Protein AF-A0A2G8K6D5-F1 (afdb_monomer)

Organism: Stichopus japonicus (NCBI:txid307972)

Foldseek 3Di:
DDDDPPPPVPPPCQPFDQDPVVRGTDGQADPVPGHAAEDFFDDDDDDPQNRDGPQWDWDQDPNDTDIDGVDDDDPRYDYDDDDDDDDDPVPDPDDDDDDDDDDD

Radius of gyration: 18.48 Å; Cα contacts (8 Å, |Δi|>4): 85; chains: 1; bounding box: 36×59×40 Å

Solvent-accessible surface area (backbone atoms only — not comparable to full-atom values): 7412 Å² total; per-residue (Å²): 134,83,82,80,80,80,81,76,82,86,81,81,76,66,62,65,38,76,34,85,90,74,72,44,70,34,45,89,44,42,94,89,75,44,65,67,50,73,50,70,62,43,95,62,95,81,54,82,76,67,26,51,37,91,58,48,43,81,44,80,56,97,92,37,85,43,82,43,66,80,54,90,79,62,86,63,61,43,77,64,81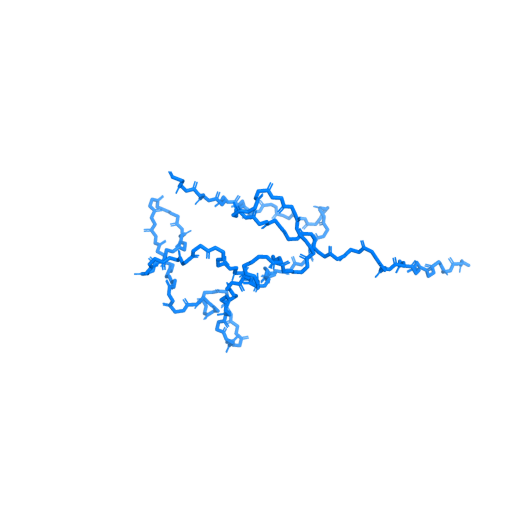,87,86,72,86,88,71,59,77,96,69,60,82,87,78,82,86,84,77,87,82,82,83,131

Sequence (104 aa):
MVTKTVTMDFEDDVEDLWCEDCQHNHGLDCPKLGPAIRVEDRKVQTKAVATLPDNLSIRMIGGSRQVIASQPIARRTQFGPLEAKIVHEESVNVAVKYKVAYRL

Secondary structure (DSSP, 8-state):
-----------S----EEETTTTEEESSSBTTTBS-EEEPPP--SS-TTTSS-TTEEEEEETTEEEEEESSPPPTTEEE---------GGG--S----------

Nearest PDB structures (foldseek):
  4c1q-assembly2_B  TM=8.712E-01  e=7.474E-04  Mus musculus
  4c1q-assembly1_A  TM=8.641E-01  e=8.533E-04  Mus musculus
  6nm4-assembly2_B  TM=8.404E-01  e=1.270E-03  Homo sapiens
  4ijd-assembly2_B  TM=8.858E-01  e=3.914E-03  Homo sapiens
  4ijd-assembly1_A  TM=8.507E-01  e=3.428E-03  Homo sapiens

Structure (mmCIF, N/CA/C/O backbone):
data_AF-A0A2G8K6D5-F1
#
_entry.id   AF-A0A2G8K6D5-F1
#
loop_
_atom_site.group_PDB
_atom_site.id
_atom_site.type_symbol
_atom_site.label_atom_id
_atom_site.label_alt_id
_atom_site.label_comp_id
_atom_site.label_asym_id
_atom_site.label_entity_id
_atom_site.label_seq_id
_atom_site.pdbx_PDB_ins_code
_atom_site.Cartn_x
_atom_site.Cartn_y
_atom_site.Cartn_z
_atom_site.occupancy
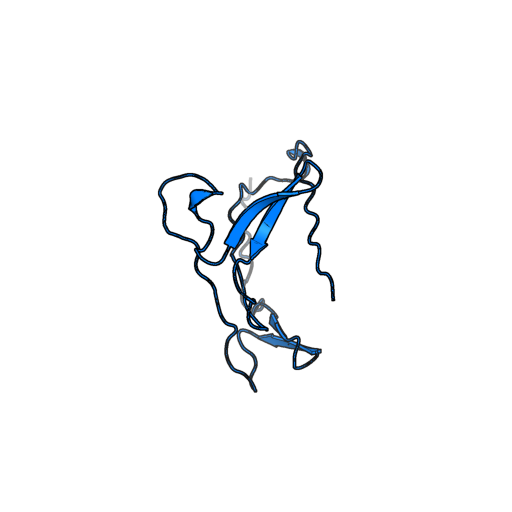_atom_site.B_iso_or_equiv
_atom_site.auth_seq_id
_atom_site.auth_comp_id
_atom_site.auth_asym_id
_atom_site.auth_atom_id
_atom_site.pdbx_PDB_model_num
ATOM 1 N N . MET A 1 1 ? 1.666 46.097 -3.071 1.00 41.28 1 MET A N 1
ATOM 2 C CA . MET A 1 1 ? 2.068 44.781 -2.532 1.00 41.28 1 MET A CA 1
ATOM 3 C C . MET A 1 1 ? 2.121 43.831 -3.709 1.00 41.28 1 MET A C 1
ATOM 5 O O . MET A 1 1 ? 1.102 43.636 -4.354 1.00 41.28 1 MET A O 1
ATOM 9 N N . VAL A 1 2 ? 3.318 43.388 -4.087 1.00 37.88 2 VAL A N 1
ATOM 10 C CA . VAL A 1 2 ? 3.533 42.563 -5.283 1.00 37.88 2 VAL A CA 1
ATOM 11 C C . VAL A 1 2 ? 3.205 41.122 -4.915 1.00 37.88 2 VAL A C 1
ATOM 13 O O . VAL A 1 2 ? 3.889 40.524 -4.089 1.00 37.88 2 VAL A O 1
ATOM 16 N N . THR A 1 3 ? 2.140 40.575 -5.491 1.00 40.12 3 THR A N 1
ATOM 17 C CA . THR A 1 3 ? 1.839 39.146 -5.425 1.00 40.12 3 THR A CA 1
ATOM 18 C C . THR A 1 3 ? 2.866 38.410 -6.278 1.00 40.12 3 THR A C 1
ATOM 20 O O . THR A 1 3 ? 2.843 38.515 -7.503 1.00 40.12 3 THR A O 1
ATOM 23 N N . LYS A 1 4 ? 3.792 37.692 -5.638 1.00 35.03 4 LYS A N 1
ATOM 24 C CA . LYS A 1 4 ? 4.624 36.706 -6.327 1.00 35.03 4 LYS A CA 1
ATOM 25 C C . LYS A 1 4 ? 3.766 35.477 -6.607 1.00 35.03 4 LYS A C 1
ATOM 27 O O . LYS A 1 4 ? 3.483 34.698 -5.704 1.00 35.03 4 LYS A O 1
ATOM 32 N N . THR A 1 5 ? 3.357 35.316 -7.856 1.00 40.38 5 THR A N 1
ATOM 33 C CA . THR A 1 5 ? 3.003 34.012 -8.411 1.00 40.38 5 THR A CA 1
ATOM 34 C C . THR A 1 5 ? 4.281 33.186 -8.437 1.00 40.38 5 THR A C 1
ATOM 36 O O . THR A 1 5 ? 5.208 33.490 -9.183 1.00 40.38 5 THR A O 1
ATOM 39 N N . VAL A 1 6 ? 4.364 32.184 -7.565 1.00 45.34 6 VAL A N 1
ATOM 40 C CA . VAL A 1 6 ? 5.386 31.146 -7.676 1.00 45.34 6 VAL A CA 1
ATOM 41 C C . VAL A 1 6 ? 4.880 30.186 -8.746 1.00 45.34 6 VAL A C 1
ATOM 43 O O . VAL A 1 6 ? 4.017 29.356 -8.478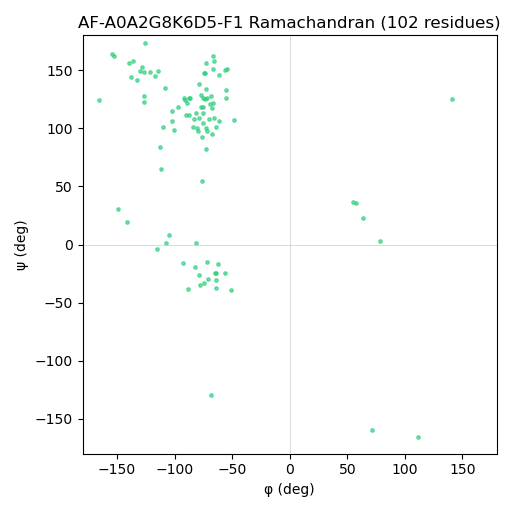 1.00 45.34 6 VAL A O 1
ATOM 46 N N . THR A 1 7 ? 5.357 30.347 -9.977 1.00 44.00 7 THR A N 1
ATOM 47 C CA . THR A 1 7 ? 5.362 29.245 -10.938 1.00 44.00 7 THR A CA 1
ATOM 48 C C . THR A 1 7 ? 6.462 28.306 -10.464 1.00 44.00 7 THR A C 1
ATOM 50 O O . THR A 1 7 ? 7.642 28.616 -10.578 1.00 44.00 7 THR A O 1
ATOM 53 N N . MET A 1 8 ? 6.075 27.232 -9.776 1.00 42.25 8 MET A N 1
ATOM 54 C CA . MET A 1 8 ? 6.965 26.089 -9.629 1.00 42.25 8 MET A CA 1
ATOM 55 C C . MET A 1 8 ? 6.929 25.375 -10.972 1.00 42.25 8 MET A C 1
ATOM 57 O O . MET A 1 8 ? 5.882 24.882 -11.391 1.00 42.25 8 MET A O 1
ATOM 61 N N . ASP A 1 9 ? 8.055 25.405 -11.662 1.00 43.84 9 ASP A N 1
ATOM 62 C CA . ASP A 1 9 ? 8.263 24.721 -12.926 1.00 43.84 9 ASP A CA 1
ATOM 63 C C . ASP A 1 9 ? 8.380 23.214 -12.603 1.00 43.84 9 ASP A C 1
ATOM 65 O O . ASP A 1 9 ? 9.463 22.688 -12.369 1.00 43.84 9 ASP A O 1
ATOM 69 N N . PHE A 1 10 ? 7.237 22.534 -12.449 1.00 45.47 10 PHE A N 1
ATOM 70 C CA . PHE A 1 10 ? 7.126 21.102 -12.119 1.00 45.47 10 PHE A CA 1
ATOM 71 C C . PHE A 1 10 ? 7.429 20.213 -13.340 1.00 45.47 10 PHE A C 1
ATOM 73 O O . PHE A 1 10 ? 6.592 19.410 -13.747 1.00 45.47 10 PHE A O 1
ATOM 80 N N . GLU A 1 11 ? 8.589 20.378 -13.972 1.00 52.97 11 GLU A N 1
ATOM 81 C CA . GLU A 1 11 ? 8.952 19.599 -15.169 1.00 52.97 11 GLU A CA 1
ATOM 82 C C . GLU A 1 11 ? 9.983 18.482 -14.925 1.00 52.97 11 GLU A C 1
ATOM 84 O O . GLU A 1 11 ? 10.380 17.840 -15.890 1.00 52.97 11 GLU A O 1
ATOM 89 N N . ASP A 1 12 ? 10.366 18.157 -13.680 1.00 47.25 12 ASP A N 1
ATOM 90 C CA . ASP A 1 12 ? 11.418 17.140 -13.448 1.00 47.25 12 ASP A CA 1
ATOM 91 C C . ASP A 1 12 ? 11.304 16.307 -12.151 1.00 47.25 12 ASP A C 1
ATOM 93 O O . ASP A 1 12 ? 12.304 15.849 -11.612 1.00 47.25 12 ASP A O 1
ATOM 97 N N . ASP A 1 13 ? 10.094 16.048 -11.648 1.00 52.56 13 ASP A N 1
ATOM 98 C CA . ASP A 1 13 ? 9.887 15.021 -10.608 1.00 52.56 13 ASP A CA 1
ATOM 99 C C . ASP A 1 13 ? 9.094 13.851 -11.200 1.00 52.56 13 ASP A C 1
ATOM 101 O O . ASP A 1 13 ? 7.944 13.582 -10.845 1.00 52.56 13 ASP A O 1
ATOM 105 N N . VAL A 1 14 ? 9.697 13.153 -12.166 1.00 55.38 14 VAL A N 1
ATOM 106 C CA . VAL A 1 14 ? 9.253 11.795 -12.495 1.00 55.38 14 VAL A CA 1
ATOM 107 C C . VAL A 1 14 ? 9.467 10.990 -11.217 1.00 55.38 14 VAL A C 1
ATOM 109 O O . VAL A 1 14 ? 10.612 10.771 -10.845 1.00 55.38 14 VAL A O 1
ATOM 112 N N . GLU A 1 15 ? 8.388 10.644 -10.506 1.00 64.62 15 GLU A N 1
ATOM 113 C CA . GLU A 1 15 ? 8.468 9.944 -9.219 1.00 64.62 15 GLU A CA 1
ATOM 114 C C . GLU A 1 15 ? 9.418 8.746 -9.336 1.00 64.62 15 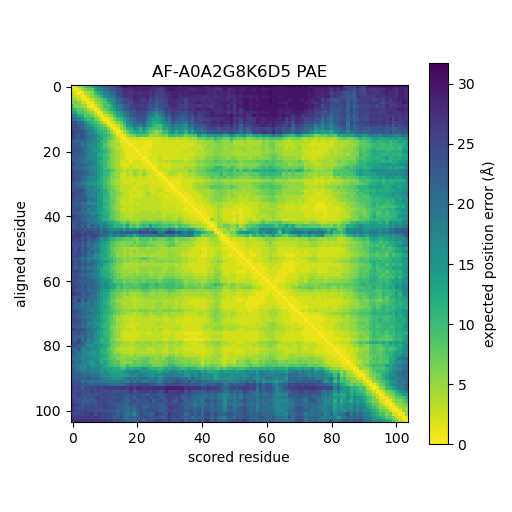GLU A C 1
ATOM 116 O O . GLU A 1 15 ? 9.105 7.753 -9.994 1.00 64.62 15 GLU A O 1
ATOM 121 N N . ASP A 1 16 ? 10.597 8.881 -8.727 1.00 76.94 16 ASP A N 1
ATOM 122 C CA . ASP A 1 16 ? 11.652 7.879 -8.761 1.00 76.94 16 ASP A CA 1
ATOM 123 C C . ASP A 1 16 ? 11.175 6.652 -7.969 1.00 76.94 16 ASP A C 1
ATOM 125 O O . ASP A 1 16 ? 11.258 6.590 -6.736 1.00 76.94 16 ASP A O 1
ATOM 129 N N . LEU A 1 17 ? 10.619 5.663 -8.667 1.00 83.75 17 LEU A N 1
ATOM 130 C CA . LEU A 1 17 ? 10.106 4.457 -8.050 1.00 83.75 17 LEU A CA 1
ATOM 131 C C . LEU A 1 17 ? 11.260 3.522 -7.676 1.00 83.75 17 LEU A C 1
ATOM 133 O O . LEU A 1 17 ? 11.957 2.980 -8.538 1.00 83.75 17 LEU A O 1
ATOM 137 N N . TRP A 1 18 ? 11.409 3.243 -6.380 1.00 88.75 18 TRP A N 1
ATOM 138 C CA . TRP A 1 18 ? 12.342 2.224 -5.898 1.00 88.75 18 TRP A CA 1
ATOM 139 C C . TRP A 1 18 ? 11.903 0.816 -6.329 1.00 88.75 18 TRP A C 1
ATOM 141 O O . TRP A 1 18 ? 10.820 0.345 -5.969 1.00 88.75 18 TRP A O 1
ATOM 151 N N . CYS A 1 19 ? 12.767 0.101 -7.052 1.00 89.94 19 CYS A N 1
ATOM 152 C CA . CYS A 1 19 ? 12.532 -1.287 -7.436 1.00 89.94 19 CYS A CA 1
ATOM 153 C C . CYS A 1 19 ? 13.330 -2.257 -6.554 1.00 89.94 19 CYS A C 1
ATOM 155 O O . CYS A 1 19 ? 14.555 -2.317 -6.636 1.00 89.94 19 CYS A O 1
ATOM 157 N N . GLU A 1 20 ? 12.641 -3.087 -5.762 1.00 89.19 20 GLU A N 1
ATOM 158 C CA . GLU A 1 20 ? 13.291 -4.077 -4.882 1.00 89.19 20 GLU A CA 1
ATOM 159 C C . GLU A 1 20 ? 14.073 -5.161 -5.641 1.00 89.19 20 GLU A C 1
ATOM 161 O O . GLU A 1 20 ? 15.067 -5.673 -5.129 1.00 89.19 20 GLU A O 1
ATOM 166 N N . ASP A 1 21 ? 13.644 -5.511 -6.857 1.00 91.50 21 ASP A N 1
ATOM 167 C CA . ASP A 1 21 ? 14.293 -6.546 -7.670 1.00 91.50 21 ASP A CA 1
ATOM 168 C C . ASP A 1 21 ? 15.581 -6.044 -8.342 1.00 91.50 21 ASP A C 1
ATOM 170 O O . ASP A 1 21 ? 16.530 -6.806 -8.520 1.00 91.50 21 ASP A O 1
ATOM 174 N N . CYS A 1 22 ? 15.610 -4.766 -8.735 1.00 90.44 22 CYS A N 1
ATOM 175 C CA . CYS A 1 22 ? 16.767 -4.125 -9.364 1.00 90.44 22 CYS A CA 1
ATOM 176 C C . CYS A 1 22 ? 17.685 -3.427 -8.351 1.00 90.44 22 CYS A C 1
ATOM 178 O O . CYS A 1 22 ? 18.823 -3.120 -8.695 1.00 90.44 22 CYS A O 1
ATOM 180 N N . GLN A 1 23 ? 17.199 -3.194 -7.127 1.00 91.31 23 GLN A N 1
ATOM 181 C CA . GLN A 1 23 ? 17.886 -2.459 -6.060 1.00 91.31 23 GLN A CA 1
ATOM 182 C C . GLN A 1 23 ? 18.341 -1.053 -6.483 1.00 91.31 23 GLN A C 1
ATOM 184 O O . GLN A 1 23 ? 19.413 -0.587 -6.099 1.00 91.31 23 GLN A O 1
ATOM 189 N N . HIS A 1 24 ? 17.528 -0.381 -7.297 1.00 89.69 24 HIS A N 1
ATOM 190 C CA . HIS A 1 24 ? 17.774 0.975 -7.776 1.00 89.69 24 HIS A CA 1
ATOM 191 C C . HIS A 1 24 ? 16.449 1.668 -8.130 1.00 89.69 24 HIS A C 1
ATOM 193 O O . HIS A 1 24 ? 15.420 0.999 -8.283 1.00 89.69 24 HIS A O 1
ATOM 199 N N . ASN A 1 25 ? 16.485 2.994 -8.269 1.00 89.25 25 ASN A N 1
ATOM 200 C CA . ASN A 1 25 ? 15.349 3.786 -8.726 1.00 89.25 25 ASN A CA 1
ATOM 201 C C . ASN A 1 25 ? 15.128 3.612 -10.231 1.00 89.25 25 ASN A C 1
ATOM 203 O O . ASN A 1 25 ? 16.061 3.433 -11.020 1.00 89.25 25 ASN A O 1
ATOM 207 N N . HIS A 1 26 ? 13.871 3.686 -10.629 1.00 86.88 26 HIS A N 1
ATOM 208 C CA . HIS A 1 26 ? 13.441 3.877 -12.006 1.00 86.88 26 HIS A CA 1
ATOM 209 C C . HIS A 1 26 ? 12.509 5.087 -12.050 1.00 86.88 26 HIS A C 1
ATOM 211 O O . HIS A 1 26 ? 12.144 5.589 -10.997 1.00 86.88 26 HIS A O 1
ATOM 217 N N . GLY A 1 27 ? 12.092 5.523 -13.241 1.00 85.31 27 GLY A N 1
ATOM 218 C CA . GLY A 1 27 ? 10.968 6.456 -13.350 1.00 85.31 27 GLY A CA 1
ATOM 219 C C . GLY A 1 27 ? 9.655 5.775 -12.938 1.00 85.31 27 GLY A C 1
ATOM 220 O O . GLY A 1 27 ? 9.573 5.083 -11.930 1.00 85.31 27 GLY A O 1
ATOM 221 N N . LEU A 1 28 ? 8.620 5.874 -13.770 1.00 82.06 28 LEU A N 1
ATOM 222 C CA . LEU A 1 28 ? 7.289 5.360 -13.415 1.00 82.06 28 LEU A CA 1
ATOM 223 C C . LEU A 1 28 ? 7.223 3.835 -13.215 1.00 82.06 28 LEU A C 1
ATOM 225 O O . LEU A 1 28 ? 6.508 3.364 -12.331 1.00 82.06 28 LEU A O 1
ATOM 229 N N . ASP A 1 29 ? 7.957 3.070 -14.028 1.00 88.00 29 ASP A N 1
ATOM 230 C CA . ASP A 1 29 ? 7.892 1.608 -14.052 1.00 88.00 29 ASP A CA 1
ATOM 231 C C . ASP A 1 29 ? 9.280 0.969 -14.205 1.00 88.00 29 ASP A C 1
ATOM 233 O O . ASP A 1 29 ? 10.215 1.550 -14.761 1.00 88.00 29 ASP A O 1
ATOM 237 N N . CYS A 1 30 ? 9.411 -0.282 -13.754 1.00 89.31 30 CYS A N 1
ATOM 238 C CA . CYS A 1 30 ? 10.644 -1.042 -13.937 1.00 89.31 30 CYS A CA 1
ATOM 239 C C . CYS A 1 30 ? 10.780 -1.493 -15.403 1.00 89.31 30 CYS A C 1
ATOM 241 O O . CYS A 1 30 ? 9.919 -2.233 -15.880 1.00 89.31 30 CYS A O 1
ATOM 243 N N . PRO A 1 31 ? 11.882 -1.183 -16.111 1.00 90.25 31 PRO A N 1
ATOM 244 C CA . PRO A 1 31 ? 12.036 -1.541 -17.525 1.00 90.25 31 PRO A CA 1
ATOM 245 C C . PRO A 1 31 ? 12.084 -3.058 -17.766 1.00 90.25 31 PRO A C 1
ATOM 247 O O . PRO A 1 31 ? 11.763 -3.528 -18.853 1.00 90.25 31 PRO A O 1
ATOM 250 N N . LYS A 1 32 ? 12.482 -3.838 -16.753 1.00 91.12 32 LYS A N 1
ATOM 251 C CA . LYS A 1 32 ? 12.583 -5.302 -16.840 1.00 91.12 32 LYS A CA 1
ATOM 252 C C . LYS A 1 32 ? 11.281 -6.015 -16.481 1.00 91.12 32 LYS A C 1
ATOM 254 O O . LYS A 1 32 ? 10.977 -7.062 -17.042 1.00 91.12 32 LYS A O 1
ATOM 259 N N . LEU A 1 33 ? 10.568 -5.499 -15.486 1.00 90.50 33 LEU A N 1
ATOM 260 C CA . LEU A 1 33 ? 9.461 -6.199 -14.827 1.00 90.50 33 LEU A CA 1
ATOM 261 C C . LEU A 1 33 ? 8.111 -5.504 -15.045 1.00 90.50 33 LEU A C 1
ATOM 263 O O . LEU A 1 33 ? 7.086 -6.020 -14.609 1.00 90.50 33 LEU A O 1
ATOM 267 N N . GLY A 1 34 ? 8.112 -4.351 -15.713 1.00 89.94 34 GLY A N 1
ATOM 268 C CA . GLY A 1 34 ? 6.929 -3.542 -15.952 1.00 89.94 34 GLY A CA 1
ATOM 269 C C . GLY A 1 34 ? 6.416 -2.846 -14.685 1.00 89.94 34 GLY A C 1
ATOM 270 O O . GLY A 1 34 ? 7.173 -2.678 -13.714 1.00 89.94 34 GLY A O 1
ATOM 271 N N . PRO A 1 35 ? 5.135 -2.443 -14.688 1.00 89.19 35 PRO A N 1
ATOM 272 C CA . PRO A 1 35 ? 4.513 -1.751 -13.568 1.00 89.19 35 PRO A CA 1
ATOM 273 C C . PRO A 1 35 ? 4.405 -2.616 -12.309 1.00 89.19 35 PRO A C 1
ATOM 275 O O . PRO A 1 35 ? 4.430 -3.850 -12.344 1.00 89.19 35 PRO A O 1
ATOM 278 N N . ALA A 1 36 ? 4.291 -1.948 -11.164 1.00 88.00 36 ALA A N 1
ATOM 279 C CA . ALA A 1 36 ? 3.954 -2.580 -9.894 1.00 88.00 36 ALA A CA 1
ATOM 280 C C . ALA A 1 36 ? 2.469 -2.991 -9.846 1.00 88.00 36 ALA A C 1
ATOM 282 O O . ALA A 1 36 ? 1.624 -2.415 -10.535 1.00 88.00 36 ALA A O 1
ATOM 283 N N . ILE A 1 37 ? 2.137 -3.976 -9.006 1.00 91.00 37 ILE A N 1
ATOM 284 C CA . ILE A 1 37 ? 0.746 -4.403 -8.807 1.00 91.00 37 ILE A CA 1
ATOM 285 C C . ILE A 1 37 ? 0.086 -3.398 -7.866 1.00 91.00 37 ILE A C 1
ATOM 287 O O . ILE A 1 37 ? 0.398 -3.372 -6.680 1.00 91.00 37 ILE A O 1
ATOM 291 N N . ARG A 1 38 ? -0.820 -2.564 -8.375 1.00 90.69 38 ARG A N 1
ATOM 292 C CA . ARG A 1 38 ? -1.554 -1.593 -7.551 1.00 90.69 38 ARG A CA 1
ATOM 293 C C . ARG A 1 38 ? -2.817 -2.236 -6.983 1.00 90.69 38 ARG A C 1
ATOM 295 O O . ARG A 1 38 ? -3.616 -2.789 -7.735 1.00 90.69 38 ARG A O 1
ATOM 302 N N . VAL A 1 39 ? -2.984 -2.178 -5.664 1.00 92.75 39 VAL A N 1
ATOM 303 C CA . VAL A 1 39 ? -4.211 -2.611 -4.985 1.00 92.75 39 VAL A CA 1
ATOM 304 C C . VAL A 1 39 ? -5.079 -1.389 -4.737 1.00 92.75 39 VAL A C 1
ATOM 306 O O . VAL A 1 39 ? -4.670 -0.473 -4.027 1.00 92.75 39 VAL A O 1
ATOM 309 N N . GLU A 1 40 ? -6.271 -1.386 -5.330 1.00 92.12 40 GLU A N 1
ATOM 310 C CA . GLU A 1 40 ? -7.239 -0.310 -5.137 1.00 92.12 40 GLU A CA 1
ATOM 311 C C . GLU A 1 40 ? -7.986 -0.456 -3.809 1.00 92.12 40 GLU A C 1
ATOM 313 O O . GLU A 1 40 ? -8.450 -1.540 -3.440 1.00 92.12 40 GLU A O 1
ATOM 318 N N . ASP A 1 41 ? -8.160 0.674 -3.132 1.00 90.50 41 ASP A N 1
ATOM 319 C CA . ASP A 1 41 ? -9.074 0.796 -2.006 1.00 90.50 41 ASP A CA 1
ATOM 320 C C . ASP A 1 41 ? -10.532 0.645 -2.466 1.00 90.50 41 ASP A C 1
ATOM 322 O O . ASP A 1 41 ? -10.929 1.010 -3.579 1.00 90.50 41 ASP A O 1
ATOM 326 N N . ARG A 1 42 ? -11.385 0.143 -1.569 1.00 89.94 42 ARG A N 1
ATOM 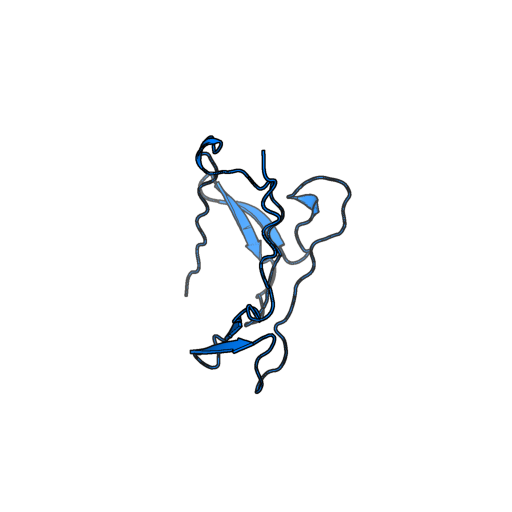327 C CA . ARG A 1 42 ? -12.826 0.086 -1.819 1.00 89.94 42 ARG A CA 1
ATOM 328 C C . ARG A 1 42 ? -13.410 1.496 -1.843 1.00 89.94 42 ARG A C 1
ATOM 330 O O . ARG A 1 42 ? -13.291 2.250 -0.879 1.00 89.94 42 ARG A O 1
ATOM 337 N N . LYS A 1 43 ? -14.137 1.822 -2.912 1.00 85.31 43 LYS A N 1
ATOM 338 C CA . LYS A 1 43 ? -14.808 3.119 -3.092 1.00 85.31 43 LYS A CA 1
ATOM 339 C C . LYS A 1 43 ? -16.075 3.195 -2.237 1.00 85.31 43 LYS A C 1
ATOM 341 O O . LYS A 1 43 ? -17.150 2.770 -2.652 1.00 85.31 43 LYS A O 1
ATOM 346 N N . VAL A 1 44 ? -15.942 3.726 -1.025 1.00 86.62 44 VAL A N 1
ATOM 347 C CA . VAL A 1 44 ? -17.026 3.867 -0.040 1.00 86.62 44 VAL A CA 1
ATOM 348 C C . VAL A 1 44 ? -17.127 5.308 0.447 1.00 86.62 44 VAL A C 1
ATOM 350 O O . VAL A 1 44 ? -16.131 6.017 0.523 1.00 86.62 44 VAL A O 1
ATOM 353 N N . GLN A 1 45 ? -18.339 5.758 0.784 1.00 65.56 45 GLN A N 1
ATOM 354 C CA . GLN A 1 45 ? -18.604 7.192 0.932 1.00 65.56 45 GLN A CA 1
ATOM 355 C C . GLN A 1 45 ? -17.958 7.850 2.161 1.00 65.56 45 GLN A C 1
ATOM 357 O O . GLN A 1 45 ? -17.643 9.024 2.063 1.00 65.56 45 GLN A O 1
ATOM 362 N N . THR A 1 46 ? -17.725 7.156 3.288 1.00 65.25 46 THR A N 1
ATOM 363 C CA . THR A 1 46 ? -16.916 7.684 4.413 1.00 65.25 46 THR A CA 1
ATOM 364 C C . THR A 1 46 ? -16.520 6.578 5.408 1.00 65.25 46 THR A C 1
ATOM 366 O O . THR A 1 46 ? -17.395 5.899 5.942 1.00 65.25 46 THR A O 1
ATOM 369 N N . LYS A 1 47 ? -15.207 6.422 5.670 1.00 70.19 47 LYS A N 1
ATOM 370 C CA . LYS A 1 47 ? -14.510 5.807 6.839 1.00 70.19 47 LYS A CA 1
ATOM 371 C C . LYS A 1 47 ? -13.285 5.012 6.368 1.00 70.19 47 LYS A C 1
ATOM 373 O O . LYS A 1 47 ? -13.439 4.044 5.635 1.00 70.19 47 LYS A O 1
ATOM 378 N N . ALA A 1 48 ? -12.109 5.315 6.919 1.00 82.31 48 ALA A N 1
ATOM 379 C CA . ALA A 1 48 ? -10.838 4.645 6.592 1.00 82.31 48 ALA A CA 1
ATOM 380 C C . ALA A 1 48 ? -10.840 3.111 6.784 1.00 82.31 48 ALA A C 1
ATOM 382 O O . ALA A 1 48 ? -10.077 2.391 6.161 1.00 82.31 48 ALA A O 1
ATOM 383 N N . VAL A 1 49 ? -11.704 2.572 7.652 1.00 86.19 49 VAL A N 1
ATOM 384 C CA . VAL A 1 49 ? -11.851 1.109 7.812 1.00 86.19 49 VAL A CA 1
ATOM 385 C C . VAL A 1 49 ? -12.609 0.486 6.639 1.00 86.19 49 VAL A C 1
ATOM 387 O O . VAL A 1 49 ? -12.366 -0.661 6.277 1.00 86.19 49 VAL A O 1
ATOM 390 N N . ALA A 1 50 ? -13.559 1.220 6.067 1.00 87.88 50 ALA A N 1
ATOM 391 C CA . ALA A 1 50 ? -14.414 0.706 5.010 1.00 87.88 50 ALA A CA 1
ATOM 392 C C . ALA A 1 50 ? -13.691 0.697 3.649 1.00 87.88 50 ALA A C 1
ATOM 394 O O . ALA A 1 50 ? -13.997 -0.165 2.824 1.00 87.88 50 ALA A O 1
ATOM 395 N N . THR A 1 51 ? -12.699 1.575 3.451 1.00 90.88 51 THR A N 1
ATOM 396 C CA . THR A 1 51 ? -11.858 1.613 2.240 1.00 90.88 51 THR A CA 1
ATOM 397 C C . THR A 1 51 ? -10.879 0.441 2.156 1.00 90.88 51 THR A C 1
ATOM 399 O O . THR A 1 51 ? -10.381 0.147 1.077 1.00 90.88 51 THR A O 1
ATOM 402 N N . LEU A 1 52 ? -10.659 -0.282 3.262 1.00 91.25 52 LEU A N 1
A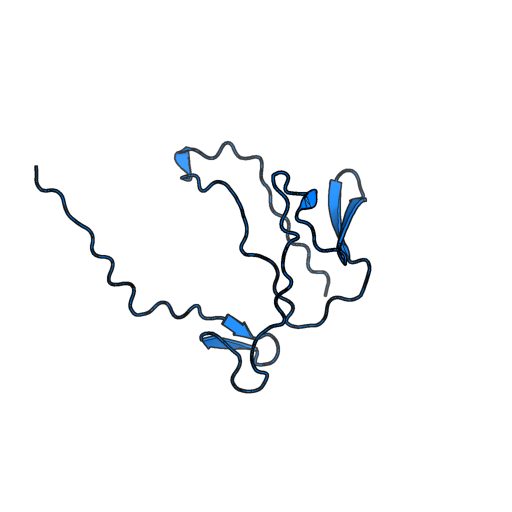TOM 403 C CA . LEU A 1 52 ? -9.705 -1.386 3.328 1.00 91.25 52 LEU A CA 1
ATOM 404 C C . LEU A 1 52 ? -9.984 -2.455 2.241 1.00 91.25 52 LEU A C 1
ATOM 406 O O . LEU A 1 52 ? -11.107 -2.967 2.206 1.00 91.25 52 LEU A O 1
ATOM 410 N N . PRO A 1 53 ? -8.993 -2.817 1.402 1.00 92.62 53 PRO A N 1
ATOM 411 C CA . PRO A 1 53 ? -9.104 -3.893 0.415 1.00 92.62 53 PRO A CA 1
ATOM 412 C C . PRO A 1 53 ? -9.530 -5.241 1.018 1.00 92.62 53 PRO A C 1
ATOM 414 O O . PRO A 1 53 ? -9.216 -5.546 2.169 1.00 92.62 53 PRO A O 1
ATOM 417 N N . ASP A 1 54 ? 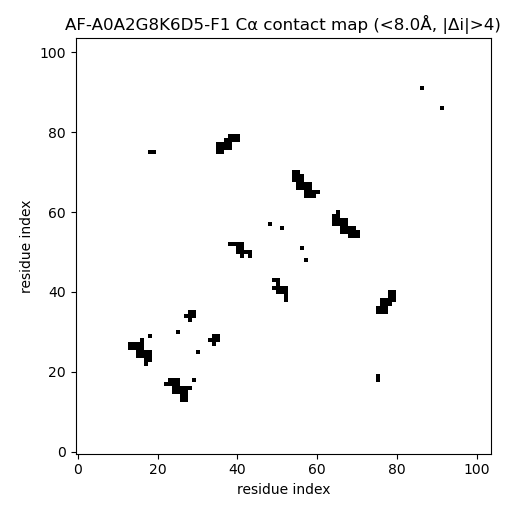-10.209 -6.086 0.236 1.00 90.69 54 ASP A N 1
ATOM 418 C CA . ASP A 1 54 ? -10.819 -7.340 0.722 1.00 90.69 54 ASP A CA 1
ATOM 419 C C . ASP A 1 54 ? -9.809 -8.380 1.238 1.00 90.69 54 ASP A C 1
ATOM 421 O O . ASP A 1 54 ? -10.135 -9.234 2.067 1.00 90.69 54 ASP A O 1
ATOM 425 N N . ASN A 1 55 ? -8.560 -8.309 0.776 1.00 89.62 55 ASN A N 1
ATOM 426 C CA . ASN A 1 55 ? -7.471 -9.172 1.229 1.00 89.62 55 ASN A CA 1
ATOM 427 C C . ASN A 1 55 ? -6.839 -8.702 2.552 1.00 89.62 55 ASN A C 1
ATOM 429 O O . ASN A 1 55 ? -5.902 -9.336 3.040 1.00 89.62 55 ASN A O 1
ATOM 433 N N . LEU A 1 56 ? -7.333 -7.613 3.144 1.00 93.69 56 LEU A N 1
ATOM 434 C CA . LEU A 1 56 ? -6.840 -7.049 4.391 1.00 93.69 56 LEU A CA 1
ATOM 435 C C . LEU A 1 56 ? -7.953 -6.997 5.447 1.00 93.69 56 LEU A C 1
ATOM 437 O O . LEU A 1 56 ? -9.135 -6.821 5.169 1.00 93.69 56 LEU A O 1
ATOM 441 N N . SER A 1 57 ? -7.563 -7.143 6.711 1.00 91.94 57 SER A N 1
ATOM 442 C CA . SER A 1 57 ? -8.467 -7.053 7.858 1.00 91.94 57 SER A CA 1
ATOM 443 C C . SER A 1 57 ? -7.822 -6.270 8.993 1.00 91.94 57 SER A C 1
ATOM 445 O O . SER A 1 57 ? -6.621 -6.390 9.225 1.00 91.94 57 SER A O 1
ATOM 447 N N . ILE A 1 58 ? -8.608 -5.488 9.734 1.00 91.31 58 ILE A N 1
ATOM 448 C CA . ILE A 1 58 ? -8.122 -4.828 10.950 1.00 91.31 58 ILE A CA 1
ATOM 449 C C . ILE A 1 58 ? -8.391 -5.728 12.152 1.00 91.31 58 ILE A C 1
ATOM 451 O O . ILE A 1 58 ? -9.528 -6.138 12.389 1.00 91.31 58 ILE A O 1
ATOM 455 N N . ARG A 1 59 ? -7.347 -6.020 12.931 1.00 91.00 59 ARG A N 1
ATOM 456 C CA . ARG A 1 59 ? -7.417 -6.862 14.134 1.00 91.00 59 ARG A CA 1
ATOM 457 C C . ARG A 1 59 ? -6.778 -6.164 15.330 1.00 91.00 59 ARG A C 1
ATOM 459 O O . ARG A 1 59 ? -5.878 -5.343 15.171 1.00 91.00 59 ARG A O 1
ATOM 466 N N . MET A 1 60 ? -7.241 -6.504 16.533 1.00 92.56 60 MET A N 1
ATOM 467 C CA . MET A 1 60 ? -6.609 -6.083 17.786 1.00 92.56 60 MET A CA 1
ATOM 468 C C . MET A 1 60 ? -5.532 -7.098 18.166 1.00 92.56 60 MET A C 1
ATOM 470 O O . MET A 1 60 ? -5.854 -8.232 18.511 1.00 92.56 60 MET A O 1
ATOM 474 N N . ILE A 1 61 ? -4.262 -6.700 18.105 1.00 90.62 61 ILE A N 1
ATOM 475 C CA . ILE A 1 61 ? -3.119 -7.544 18.473 1.00 90.62 61 ILE A CA 1
ATOM 476 C C . ILE A 1 61 ? -2.276 -6.773 19.489 1.00 90.62 61 ILE A C 1
ATOM 478 O O . ILE A 1 61 ? -1.865 -5.636 19.240 1.00 90.62 61 ILE A O 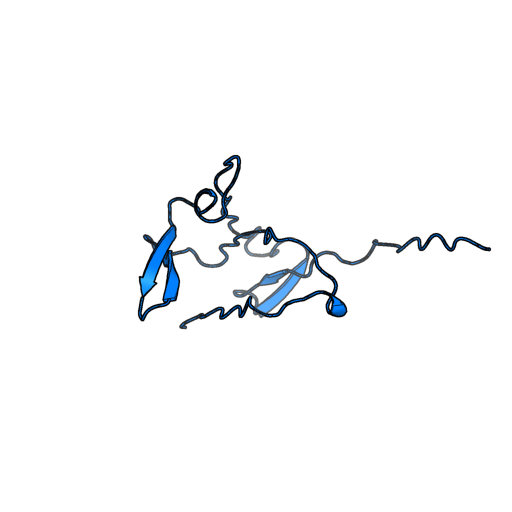1
ATOM 482 N N . GLY A 1 62 ? -2.073 -7.362 20.672 1.00 90.38 62 GLY A N 1
ATOM 483 C CA . GLY A 1 62 ? -1.295 -6.738 21.750 1.00 90.38 62 GLY A CA 1
ATOM 484 C C . GLY A 1 62 ? -1.827 -5.365 22.185 1.00 90.38 62 GLY A C 1
ATOM 485 O O . GLY A 1 62 ? -1.041 -4.464 22.450 1.00 90.38 62 GLY A O 1
ATOM 486 N N . GLY A 1 63 ? -3.152 -5.170 22.181 1.00 92.00 63 GLY A N 1
ATOM 487 C CA . GLY A 1 63 ? -3.792 -3.899 22.554 1.00 92.00 63 GLY A CA 1
ATOM 488 C C . GLY A 1 63 ? -3.772 -2.808 21.473 1.00 92.00 63 GLY A C 1
ATOM 489 O O . GLY A 1 63 ? -4.271 -1.712 21.710 1.00 92.00 63 GLY A O 1
ATOM 490 N N . SER A 1 64 ? -3.252 -3.098 20.277 1.00 88.25 64 SER A N 1
ATOM 491 C CA . SER A 1 64 ? -3.167 -2.154 19.154 1.00 88.25 64 SER A CA 1
ATOM 492 C C . SER A 1 64 ? -3.990 -2.621 17.950 1.00 88.25 64 SER A C 1
ATOM 494 O O . SER A 1 64 ? -4.074 -3.822 17.688 1.00 88.25 64 SER A O 1
ATOM 496 N N . ARG A 1 65 ? -4.594 -1.681 17.207 1.00 88.94 65 ARG A N 1
ATOM 497 C CA . ARG A 1 65 ? -5.206 -1.976 15.901 1.00 88.94 65 ARG A CA 1
ATOM 498 C C . ARG A 1 65 ? -4.108 -2.153 14.859 1.00 88.94 65 ARG A C 1
ATOM 500 O O . ARG A 1 65 ? -3.287 -1.260 14.687 1.00 88.94 65 ARG A O 1
ATOM 507 N N . GLN A 1 66 ? -4.130 -3.277 14.156 1.00 91.31 66 GLN A N 1
ATOM 508 C CA . GLN A 1 66 ? -3.182 -3.604 13.093 1.00 91.31 66 GLN A CA 1
ATOM 509 C C . GLN A 1 66 ? -3.924 -4.048 11.838 1.00 91.31 66 GLN A C 1
ATO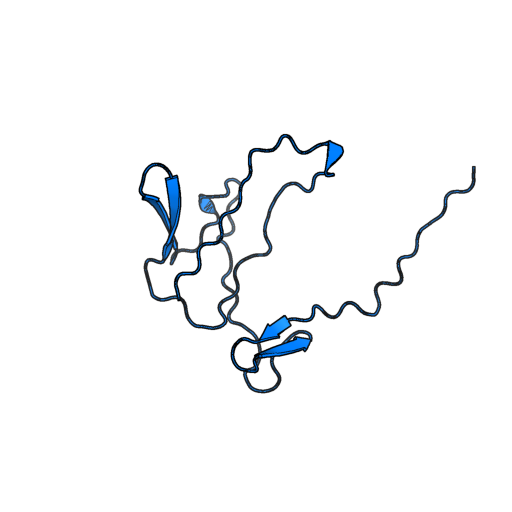M 511 O O . GLN A 1 66 ? -4.996 -4.646 11.934 1.00 91.31 66 GLN A O 1
ATOM 516 N N . VAL A 1 67 ? -3.336 -3.769 10.677 1.00 92.50 67 VAL A N 1
ATOM 517 C CA . VAL A 1 67 ? -3.804 -4.264 9.380 1.00 92.50 67 VAL A CA 1
ATOM 518 C C . VAL A 1 67 ? -3.096 -5.584 9.093 1.00 92.50 67 VAL A C 1
ATOM 520 O O . VAL A 1 67 ? -1.872 -5.649 9.123 1.00 92.50 67 VAL A O 1
ATOM 523 N N . ILE A 1 68 ? -3.870 -6.637 8.851 1.00 93.75 68 ILE A N 1
ATOM 524 C CA . ILE A 1 68 ? -3.392 -8.006 8.667 1.00 93.75 68 ILE A CA 1
ATOM 525 C C . ILE A 1 68 ? -3.929 -8.545 7.349 1.00 93.75 68 ILE A C 1
ATOM 527 O O . ILE A 1 68 ? -5.142 -8.527 7.120 1.00 93.75 68 ILE A O 1
ATOM 531 N N . ALA A 1 69 ? -3.030 -9.064 6.518 1.00 94.56 69 ALA A N 1
ATOM 532 C CA . ALA A 1 69 ? -3.394 -9.724 5.278 1.00 94.56 69 ALA A CA 1
ATOM 533 C C . ALA A 1 69 ? -4.027 -11.095 5.546 1.00 94.56 69 ALA A C 1
ATOM 535 O O . ALA A 1 69 ? -3.530 -11.875 6.360 1.00 94.56 69 ALA A O 1
ATOM 536 N N . SER A 1 70 ? -5.136 -11.386 4.870 1.00 91.81 70 SER A N 1
ATOM 537 C CA . SER A 1 70 ? -5.785 -12.702 4.899 1.00 91.81 70 SER A CA 1
ATOM 538 C C . SER A 1 70 ? -5.131 -13.696 3.935 1.00 91.81 70 SER A C 1
ATOM 540 O O . SER A 1 70 ? -5.296 -14.903 4.098 1.00 91.81 70 SER A O 1
ATOM 542 N N . GLN A 1 71 ? -4.377 -13.195 2.954 1.00 91.12 71 GLN A N 1
ATOM 543 C CA . GLN A 1 71 ? -3.660 -13.960 1.935 1.00 91.12 71 GLN A CA 1
ATOM 544 C C . GLN A 1 71 ? -2.244 -13.386 1.748 1.00 91.12 71 GLN A C 1
ATOM 546 O O . GLN A 1 71 ? -2.022 -12.218 2.079 1.00 91.12 71 GLN A O 1
ATOM 551 N N . PRO A 1 72 ? -1.278 -14.164 1.220 1.00 93.56 72 PRO A N 1
ATOM 552 C CA . PRO A 1 72 ? 0.044 -13.645 0.884 1.00 93.56 72 PRO A CA 1
ATOM 553 C C . PRO A 1 72 ? -0.044 -12.447 -0.070 1.00 93.56 72 PRO A C 1
ATOM 555 O O . PRO A 1 72 ? -0.744 -12.500 -1.079 1.00 93.56 72 PRO A O 1
ATOM 558 N N . ILE A 1 73 ? 0.685 -11.375 0.240 1.00 93.62 73 ILE A N 1
ATOM 559 C CA . ILE A 1 73 ? 0.800 -10.203 -0.631 1.00 93.62 73 ILE A CA 1
ATOM 560 C C . ILE A 1 73 ? 1.936 -10.467 -1.621 1.00 93.62 73 ILE A C 1
ATOM 562 O O . ILE A 1 73 ? 3.053 -10.794 -1.215 1.00 93.62 73 ILE A O 1
ATOM 566 N N . ALA A 1 74 ? 1.651 -10.346 -2.918 1.00 91.94 74 ALA A N 1
ATOM 567 C CA . ALA A 1 74 ? 2.666 -10.505 -3.950 1.00 91.94 74 ALA A CA 1
ATOM 568 C C . ALA A 1 74 ? 3.764 -9.441 -3.793 1.00 91.94 74 ALA A C 1
ATOM 570 O O . ALA A 1 74 ? 3.493 -8.297 -3.418 1.00 91.94 74 ALA A O 1
ATOM 571 N N . ARG A 1 75 ? 5.012 -9.796 -4.113 1.00 89.94 75 ARG A N 1
ATOM 572 C CA . ARG A 1 75 ? 6.092 -8.802 -4.185 1.00 89.94 75 ARG A CA 1
ATOM 573 C C . ARG A 1 75 ? 5.718 -7.693 -5.165 1.00 89.94 75 ARG A C 1
ATOM 575 O O . ARG A 1 75 ? 5.004 -7.949 -6.134 1.00 89.94 75 ARG A O 1
ATOM 582 N N . ARG A 1 76 ? 6.225 -6.480 -4.917 1.00 89.88 76 ARG A N 1
ATOM 583 C CA . ARG A 1 76 ? 5.931 -5.280 -5.723 1.00 89.88 76 ARG A CA 1
ATOM 584 C C . ARG A 1 76 ? 4.452 -4.857 -5.687 1.00 89.88 76 ARG A C 1
ATOM 586 O O . ARG A 1 76 ? 3.990 -4.191 -6.611 1.00 89.88 76 ARG A O 1
ATOM 593 N N . THR A 1 77 ? 3.702 -5.257 -4.657 1.00 91.81 77 THR A N 1
ATOM 594 C CA . THR A 1 77 ? 2.348 -4.734 -4.433 1.00 91.81 77 THR A CA 1
ATOM 595 C C . THR A 1 77 ? 2.432 -3.331 -3.839 1.00 91.81 77 THR A C 1
ATOM 597 O O . THR A 1 77 ? 3.107 -3.127 -2.833 1.00 91.81 77 THR A O 1
ATOM 600 N N . GLN A 1 78 ? 1.727 -2.379 -4.440 1.00 91.12 78 GLN A N 1
ATOM 601 C CA . GLN A 1 78 ? 1.600 -1.004 -3.972 1.00 91.12 78 GLN A CA 1
ATOM 602 C C . GLN A 1 78 ? 0.192 -0.756 -3.429 1.00 91.12 78 GLN A C 1
ATOM 604 O O . GLN A 1 78 ? -0.797 -1.124 -4.062 1.00 91.12 78 GLN A O 1
ATOM 609 N N . PHE A 1 79 ? 0.125 -0.102 -2.270 1.00 92.12 79 PHE A N 1
ATOM 610 C CA . PHE A 1 79 ? -1.105 0.387 -1.649 1.00 92.12 79 PHE A CA 1
ATOM 611 C C . PHE A 1 79 ? -1.083 1.913 -1.601 1.00 92.12 79 PHE A C 1
ATOM 613 O O . PHE A 1 79 ? -0.016 2.508 -1.433 1.00 92.12 79 PHE A O 1
ATOM 620 N N . GLY A 1 80 ? -2.260 2.528 -1.669 1.00 87.81 80 GLY A N 1
ATOM 621 C CA . GLY A 1 80 ? -2.424 3.974 -1.575 1.00 87.81 80 GLY A CA 1
ATOM 622 C C . GLY A 1 80 ? -2.866 4.623 -2.891 1.00 87.81 80 GLY A C 1
ATOM 623 O O . GLY A 1 80 ? -3.313 3.921 -3.800 1.00 87.81 80 GLY A O 1
ATOM 624 N N . PRO A 1 81 ? -2.761 5.960 -3.003 1.00 87.81 81 PRO A N 1
ATOM 625 C CA . PRO A 1 81 ? -2.027 6.882 -2.123 1.00 87.81 81 PRO A CA 1
ATOM 626 C C . PRO A 1 81 ? -2.606 6.998 -0.704 1.00 87.81 81 PRO A C 1
ATOM 628 O O . PRO A 1 81 ? -3.748 6.629 -0.448 1.00 87.81 81 PRO A O 1
ATOM 631 N N . LEU A 1 82 ? -1.813 7.510 0.243 1.00 85.94 82 LEU A N 1
ATOM 632 C CA . LEU A 1 82 ? -2.303 7.777 1.596 1.00 85.94 82 LEU A CA 1
ATOM 633 C C . LEU A 1 82 ? -3.331 8.913 1.572 1.00 85.94 82 LEU A C 1
ATOM 635 O O . LEU A 1 82 ? -2.990 10.062 1.297 1.00 85.94 82 LEU A O 1
ATOM 639 N N . GLU A 1 83 ? -4.566 8.610 1.958 1.00 84.31 83 GLU A N 1
ATOM 640 C CA . GLU A 1 83 ? -5.601 9.620 2.157 1.00 84.31 83 GLU A CA 1
ATOM 641 C C . GLU A 1 83 ? -5.594 10.138 3.600 1.00 84.31 83 GLU A C 1
ATOM 643 O O . GLU A 1 83 ? -5.946 9.434 4.551 1.00 84.31 83 GLU A O 1
ATOM 648 N N . ALA A 1 84 ? -5.200 11.398 3.779 1.00 83.44 84 ALA A N 1
ATOM 649 C CA . ALA A 1 84 ? -5.222 12.076 5.069 1.00 83.44 84 ALA A CA 1
ATOM 650 C C . ALA A 1 84 ? -5.377 13.592 4.899 1.00 83.44 84 ALA A C 1
ATOM 652 O O . ALA A 1 84 ? -5.119 14.155 3.836 1.00 83.44 84 ALA A O 1
ATOM 653 N N . LYS A 1 85 ? -5.769 14.282 5.977 1.00 82.12 85 LYS A N 1
ATOM 654 C CA . LYS A 1 85 ? -5.737 15.747 6.007 1.00 82.12 85 LYS A CA 1
ATOM 655 C C . LYS A 1 85 ? -4.280 16.213 6.019 1.00 82.12 85 LYS A C 1
ATOM 657 O O . LYS A 1 85 ? -3.553 15.917 6.965 1.00 82.12 85 LYS A O 1
ATOM 662 N N . ILE A 1 86 ? -3.893 16.997 5.018 1.00 82.12 86 ILE A N 1
ATOM 663 C CA . ILE A 1 86 ? -2.601 17.684 4.997 1.00 82.12 86 ILE A CA 1
ATOM 664 C C . ILE A 1 86 ? -2.651 18.821 6.023 1.00 82.12 86 ILE A C 1
ATOM 666 O O . ILE A 1 86 ? -3.576 19.638 6.027 1.00 82.12 86 ILE A O 1
ATOM 670 N N . VAL A 1 87 ? -1.681 18.844 6.930 1.00 81.81 87 VAL A N 1
ATOM 671 C CA . VAL A 1 87 ? -1.530 19.868 7.966 1.00 81.81 87 VAL A CA 1
ATOM 672 C C . VAL A 1 87 ? -0.081 20.337 7.985 1.00 81.81 87 VAL A C 1
ATOM 674 O O . VAL A 1 87 ? 0.831 19.533 7.809 1.00 81.81 87 VAL A O 1
ATOM 677 N N . HIS A 1 88 ? 0.131 21.633 8.196 1.00 79.94 88 HIS A N 1
ATOM 678 C CA . HIS A 1 88 ? 1.472 22.168 8.418 1.00 79.94 88 HIS A CA 1
ATOM 679 C C . HIS A 1 88 ? 1.958 21.779 9.817 1.00 79.94 88 HIS A C 1
ATOM 681 O O . HIS A 1 88 ? 1.150 21.673 10.740 1.00 79.94 88 HIS A O 1
ATOM 687 N N . GLU A 1 89 ? 3.265 21.565 9.966 1.00 68.06 89 GLU A N 1
ATOM 688 C CA . GLU A 1 89 ? 3.907 21.037 11.181 1.00 68.06 89 GLU A CA 1
ATOM 689 C C . GLU A 1 89 ? 3.506 21.795 12.457 1.00 68.06 89 GLU A C 1
ATOM 691 O O . GLU A 1 89 ? 3.177 21.187 13.473 1.00 68.06 89 GLU A O 1
ATOM 696 N N . GLU A 1 90 ? 3.385 23.119 12.361 1.00 68.31 90 GLU A N 1
ATOM 697 C CA . GLU A 1 90 ? 2.960 24.017 13.445 1.00 68.31 90 GLU A CA 1
ATOM 698 C C . GLU A 1 90 ? 1.526 23.751 13.948 1.00 68.31 90 GLU A C 1
ATOM 700 O O . GLU A 1 90 ? 1.136 24.204 15.021 1.00 68.31 90 GLU A O 1
ATOM 705 N N . SER A 1 91 ? 0.723 23.016 13.175 1.00 61.03 91 SER A N 1
ATOM 706 C CA . SER A 1 91 ? -0.678 22.677 13.454 1.00 61.03 91 SER A CA 1
ATOM 707 C C . SER A 1 91 ? -0.885 21.207 13.847 1.00 61.03 91 SER A C 1
ATOM 709 O O . SER A 1 91 ? -2.026 20.778 14.050 1.00 61.03 91 SER A O 1
ATOM 711 N N . VAL A 1 92 ? 0.182 20.401 13.922 1.00 61.28 92 VAL A N 1
ATOM 712 C CA . VAL A 1 92 ? 0.083 18.969 14.230 1.00 61.28 92 VAL A CA 1
ATOM 713 C C . VAL A 1 92 ? -0.058 18.769 15.741 1.00 61.28 92 VAL A C 1
ATOM 715 O O . VAL A 1 92 ? 0.922 18.741 16.479 1.00 61.28 92 VAL A O 1
ATOM 718 N N . ASN A 1 93 ? -1.282 18.531 16.221 1.00 55.78 93 ASN A N 1
ATOM 719 C CA . ASN A 1 93 ? -1.480 17.895 17.527 1.00 55.78 93 ASN A CA 1
ATOM 720 C C . ASN A 1 93 ? -1.087 16.412 17.403 1.00 55.78 93 ASN A C 1
ATOM 722 O O . ASN A 1 93 ? -1.837 15.587 16.878 1.00 55.78 93 ASN A O 1
ATOM 726 N N . VAL A 1 94 ? 0.143 16.097 17.812 1.00 52.06 94 VAL A N 1
ATOM 727 C CA . VAL A 1 94 ? 0.815 14.809 17.590 1.00 52.06 94 VAL A CA 1
ATOM 728 C C . VAL A 1 94 ? 0.090 13.662 18.299 1.00 52.06 94 VAL A C 1
ATOM 730 O O . VAL A 1 94 ? 0.279 13.421 19.489 1.00 52.06 94 VAL A O 1
ATOM 733 N N . ALA A 1 95 ? -0.685 12.884 17.542 1.00 46.38 95 ALA A N 1
ATOM 734 C CA . ALA A 1 95 ? -1.135 11.555 17.961 1.00 46.38 95 ALA A CA 1
ATOM 735 C C . ALA A 1 95 ? -1.155 10.524 16.820 1.00 46.38 95 ALA A C 1
ATOM 737 O O . ALA A 1 95 ? -1.804 9.489 16.946 1.00 46.38 95 ALA A O 1
ATOM 738 N N . VAL A 1 96 ? -0.435 10.755 15.715 1.00 50.56 96 VAL A N 1
ATOM 739 C CA . VAL A 1 96 ? -0.301 9.746 14.652 1.00 50.56 96 VAL A CA 1
ATOM 740 C C . VAL A 1 96 ? 1.144 9.261 14.586 1.00 50.56 96 VAL A C 1
ATOM 742 O O . VAL A 1 96 ? 1.969 9.768 13.836 1.00 50.56 96 VAL A O 1
ATOM 745 N N . LYS A 1 97 ? 1.473 8.288 15.443 1.00 43.59 97 LYS A N 1
ATOM 746 C CA . LYS A 1 97 ? 2.731 7.536 15.357 1.00 43.59 97 LYS A CA 1
ATOM 747 C C . LYS A 1 97 ? 2.543 6.408 14.348 1.00 43.59 97 LYS A C 1
ATOM 749 O O . LYS A 1 97 ? 1.964 5.377 14.684 1.00 43.59 97 LYS A O 1
ATOM 754 N N . TYR A 1 98 ? 3.040 6.587 13.131 1.00 47.22 98 TYR A N 1
ATOM 755 C CA . TYR A 1 98 ? 3.120 5.498 12.164 1.00 47.22 98 TYR A CA 1
ATOM 756 C C . TYR A 1 98 ? 4.283 4.576 12.554 1.00 47.22 98 TYR A C 1
ATOM 758 O O . TYR A 1 98 ? 5.433 5.002 12.624 1.00 47.22 98 TYR A O 1
ATOM 766 N N . LYS A 1 99 ? 3.987 3.307 12.848 1.00 35.84 99 LYS A N 1
ATOM 767 C CA . LYS A 1 99 ? 4.987 2.235 12.899 1.00 35.84 99 LYS A CA 1
ATOM 768 C C . LYS A 1 99 ? 4.722 1.326 11.712 1.00 35.84 99 LYS A C 1
ATOM 770 O O . LYS A 1 99 ? 3.794 0.524 11.754 1.00 35.84 99 LYS A O 1
ATOM 775 N N . VAL A 1 100 ? 5.517 1.471 10.661 1.00 36.69 100 VAL A N 1
ATOM 776 C CA . VAL A 1 100 ? 5.511 0.516 9.556 1.00 36.69 100 VAL A CA 1
ATOM 777 C C . VAL A 1 100 ? 6.411 -0.642 9.976 1.00 36.69 100 VAL A C 1
ATOM 779 O O . VAL A 1 100 ? 7.618 -0.474 10.125 1.00 36.69 100 VAL A O 1
ATOM 782 N N . ALA A 1 101 ? 5.812 -1.789 10.287 1.00 31.38 101 ALA A N 1
ATOM 783 C CA . ALA A 1 101 ? 6.540 -2.985 10.686 1.00 31.38 101 ALA A CA 1
ATOM 784 C C . ALA A 1 101 ? 6.643 -3.927 9.484 1.00 31.38 101 ALA A C 1
ATOM 786 O O . ALA A 1 101 ? 5.712 -4.676 9.201 1.00 31.38 101 ALA A O 1
ATOM 787 N N . TYR A 1 102 ? 7.780 -3.899 8.792 1.00 33.62 102 TYR A N 1
ATOM 788 C CA . TYR A 1 102 ? 8.170 -4.988 7.904 1.00 33.62 102 TYR A CA 1
ATOM 789 C C . TYR A 1 102 ? 8.974 -5.989 8.733 1.00 33.62 102 TYR A C 1
ATOM 791 O O . TYR A 1 102 ? 9.979 -5.628 9.346 1.00 33.62 102 TYR A O 1
ATOM 799 N N . ARG A 1 103 ? 8.520 -7.241 8.794 1.00 28.41 103 ARG A N 1
ATOM 800 C CA . ARG A 1 103 ? 9.340 -8.354 9.277 1.00 28.41 103 ARG A CA 1
ATOM 801 C C . ARG A 1 103 ? 9.812 -9.103 8.034 1.00 28.41 103 ARG A C 1
ATOM 803 O O . ARG A 1 103 ? 8.980 -9.713 7.367 1.00 28.41 103 ARG A O 1
ATOM 810 N N . LEU A 1 104 ? 11.096 -8.947 7.705 1.00 32.31 104 LEU A N 1
ATOM 811 C CA . LEU A 1 104 ? 11.798 -9.768 6.714 1.00 32.31 104 LEU A CA 1
ATOM 812 C C . LEU A 1 104 ? 12.045 -11.171 7.281 1.00 32.31 104 LEU A C 1
ATOM 814 O O . LEU A 1 104 ? 12.279 -11.266 8.512 1.00 32.31 104 LEU A O 1
#

Mean predicted aligned error: 11.36 Å

InterPro domains:
  IPR046341 SET domain superfamily [G3DSA:2.170.270.10] (16-103)

pLDDT: mean 75.76, std 20.49, range [28.41, 94.56]